Protein AF-A0A973RV67-F1 (afdb_monomer_lite)

Radius of gyration: 18.85 Å; chains: 1; bounding box: 36×24×47 Å

Secondary structure (DSSP, 8-state):
-HHHHHH--SGGGGSSS--TTTHHHH-HHHHHHHHHHHHTTTT----HHHHHHHHHHHHHHHHHTTS-SS-----

Foldseek 3Di:
DVVQCVQPVDPVSVVQQATSPQPPPGRPVVVVVVCCVVCNPPNPPCDPVNVVVVVVVVVVVCVVQVVDPDHDDDD

Sequence (75 aa):
RAYHDETLPAAPAKTAHFCSMCGPHFCSMKISRNIAEKYGDTMAATSENEINAGMQAKSEEFLASGANVYLPVVD

Structure (mmCIF, N/CA/C/O backbone):
data_AF-A0A973RV67-F1
#
_entry.id   AF-A0A973RV67-F1
#
loop_
_atom_site.group_PDB
_atom_site.id
_atom_site.type_symbol
_atom_site.label_atom_id
_atom_site.label_alt_id
_atom_site.label_comp_id
_atom_site.label_asym_id
_atom_site.label_entity_id
_atom_site.label_seq_id
_atom_site.pdbx_PDB_ins_code
_atom_site.Cartn_x
_atom_site.Cartn_y
_atom_site.Cartn_z
_atom_site.occupancy
_atom_site.B_iso_or_equiv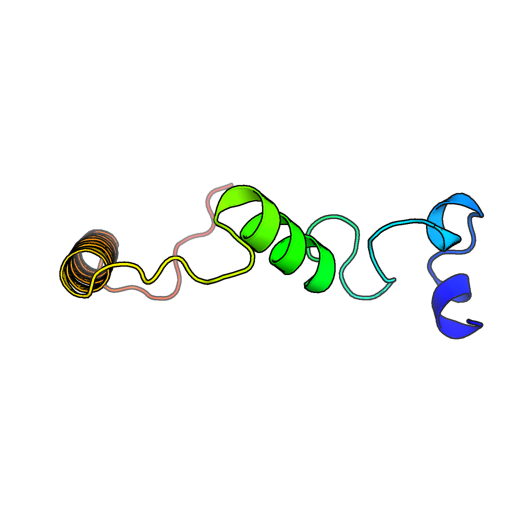
_atom_site.auth_seq_id
_atom_site.auth_comp_id
_atom_site.auth_asym_id
_atom_site.auth_atom_id
_atom_site.pdbx_PDB_model_num
ATOM 1 N N . ARG A 1 1 ? 16.447 -10.973 -18.473 1.00 61.31 1 ARG A N 1
ATOM 2 C CA . ARG A 1 1 ? 15.769 -10.223 -19.561 1.00 61.31 1 ARG A CA 1
ATOM 3 C C . ARG A 1 1 ? 14.967 -11.138 -20.477 1.00 61.31 1 ARG A C 1
ATOM 5 O O . ARG A 1 1 ? 13.802 -10.836 -20.642 1.00 61.31 1 ARG A O 1
ATOM 12 N N . ALA A 1 2 ? 15.516 -12.261 -20.963 1.00 76.31 2 ALA A N 1
ATOM 13 C CA . ALA A 1 2 ? 14.784 -13.230 -21.799 1.00 76.31 2 ALA A CA 1
ATOM 14 C C . ALA A 1 2 ? 13.366 -13.562 -21.273 1.00 76.31 2 ALA A C 1
ATOM 16 O O . ALA A 1 2 ? 12.391 -13.158 -21.891 1.00 76.31 2 ALA A O 1
ATOM 17 N N . TYR A 1 3 ? 13.247 -14.101 -20.055 1.00 74.12 3 TYR A N 1
ATOM 18 C CA . TYR A 1 3 ? 11.944 -14.446 -19.453 1.00 74.12 3 TYR A CA 1
ATOM 19 C C . TYR A 1 3 ? 10.996 -13.263 -19.168 1.00 74.12 3 TYR A C 1
ATOM 21 O O . TYR A 1 3 ? 9.785 -13.432 -19.075 1.00 74.12 3 TYR A O 1
ATOM 29 N N . HIS A 1 4 ? 11.522 -12.044 -19.013 1.00 78.00 4 HIS A N 1
ATOM 30 C CA . HIS A 1 4 ? 10.691 -10.843 -18.847 1.00 78.00 4 HIS A CA 1
ATOM 31 C C . HIS A 1 4 ? 10.076 -10.425 -20.189 1.00 78.00 4 HIS A C 1
ATOM 33 O O . HIS A 1 4 ? 8.914 -10.037 -20.268 1.00 78.00 4 HIS A O 1
ATOM 39 N N . ASP A 1 5 ? 10.865 -10.532 -21.255 1.00 81.69 5 ASP A N 1
ATOM 40 C CA . ASP A 1 5 ? 10.510 -10.043 -22.583 1.00 81.69 5 ASP A CA 1
ATOM 41 C C . ASP A 1 5 ? 9.641 -11.040 -23.361 1.00 81.69 5 ASP A C 1
ATOM 43 O O . ASP A 1 5 ? 8.936 -10.625 -24.275 1.00 81.69 5 ASP A O 1
ATOM 47 N N . GLU A 1 6 ? 9.626 -12.313 -22.952 1.00 83.06 6 GLU A N 1
ATOM 48 C CA . GLU A 1 6 ? 8.693 -13.340 -23.440 1.00 83.06 6 GLU A CA 1
ATOM 49 C C . GLU A 1 6 ? 7.224 -12.964 -23.202 1.00 83.06 6 GLU A C 1
ATOM 51 O O . GLU A 1 6 ? 6.378 -13.192 -24.061 1.00 83.06 6 GLU A O 1
ATOM 56 N N . THR A 1 7 ? 6.918 -12.360 -22.050 1.00 80.56 7 THR A N 1
ATOM 57 C CA . THR A 1 7 ? 5.545 -11.984 -21.665 1.00 80.56 7 THR A CA 1
ATOM 58 C C . THR A 1 7 ? 5.267 -10.490 -21.831 1.00 80.56 7 THR A C 1
ATOM 60 O O . THR A 1 7 ? 4.112 -10.090 -21.965 1.00 80.56 7 THR A O 1
ATOM 63 N N . LEU A 1 8 ? 6.312 -9.654 -21.869 1.00 80.25 8 LEU A N 1
ATOM 64 C CA . LEU A 1 8 ? 6.223 -8.204 -22.049 1.00 80.25 8 LEU A CA 1
ATOM 65 C C . LEU A 1 8 ? 7.216 -7.706 -23.125 1.00 80.25 8 LEU A C 1
ATOM 67 O O . LEU A 1 8 ? 8.195 -7.016 -22.807 1.00 80.25 8 LEU A O 1
ATOM 71 N N . PRO A 1 9 ? 6.997 -8.019 -24.419 1.00 83.94 9 PRO A N 1
ATOM 72 C CA . PRO A 1 9 ? 7.968 -7.728 -25.478 1.00 83.94 9 PRO A CA 1
ATOM 73 C C . PRO A 1 9 ? 8.054 -6.238 -25.829 1.00 83.94 9 PRO A C 1
ATOM 75 O O . PRO A 1 9 ? 9.114 -5.763 -26.236 1.00 83.94 9 PRO A O 1
ATOM 78 N N . ALA A 1 10 ? 6.969 -5.484 -25.633 1.00 86.38 10 ALA A N 1
ATOM 79 C CA . ALA A 1 10 ? 6.871 -4.087 -26.039 1.00 86.38 10 ALA A CA 1
ATOM 80 C C . ALA A 1 10 ? 7.965 -3.211 -25.396 1.00 86.38 10 ALA A C 1
ATOM 82 O O . ALA A 1 10 ? 8.252 -3.324 -24.201 1.00 86.38 10 ALA A O 1
ATOM 83 N N . ALA A 1 11 ? 8.551 -2.295 -26.177 1.00 83.88 11 ALA A N 1
ATOM 84 C CA . ALA A 1 11 ? 9.585 -1.373 -25.696 1.00 83.88 11 ALA A CA 1
ATOM 85 C C . ALA A 1 11 ? 9.162 -0.554 -24.453 1.00 83.88 11 ALA A C 1
ATOM 87 O O . ALA A 1 11 ? 9.972 -0.453 -23.529 1.00 83.88 11 ALA A O 1
ATOM 88 N N . PRO A 1 12 ? 7.904 -0.068 -24.335 1.00 84.12 12 PRO A N 1
ATOM 89 C CA . PRO A 1 12 ? 7.442 0.625 -23.129 1.00 84.12 12 PRO A CA 1
ATOM 90 C C . PRO A 1 12 ? 7.495 -0.226 -21.853 1.00 84.12 12 PRO A C 1
ATOM 92 O O . PRO A 1 12 ? 7.642 0.315 -20.760 1.00 84.12 12 PRO A O 1
ATOM 95 N N . ALA A 1 13 ? 7.422 -1.558 -21.960 1.00 81.94 13 ALA A N 1
ATOM 96 C CA . ALA A 1 13 ? 7.480 -2.438 -20.794 1.00 81.94 13 ALA A CA 1
ATOM 97 C C . ALA A 1 13 ? 8.878 -2.499 -20.158 1.00 81.94 13 ALA A C 1
ATOM 99 O O . ALA A 1 13 ? 9.014 -2.893 -19.007 1.00 81.94 13 ALA A O 1
ATOM 100 N N . LYS A 1 14 ? 9.927 -2.082 -20.877 1.00 81.81 14 LYS A N 1
ATOM 101 C CA . LYS A 1 14 ? 11.308 -2.059 -20.362 1.00 81.81 14 LYS A CA 1
ATOM 102 C C . LYS A 1 14 ? 11.559 -0.911 -19.383 1.00 81.81 14 LYS A C 1
ATOM 104 O O . LYS A 1 14 ? 12.540 -0.952 -18.647 1.00 81.81 14 LYS A O 1
ATOM 109 N N . THR A 1 15 ? 10.697 0.103 -19.401 1.00 82.75 15 THR A N 1
ATOM 110 C CA . THR A 1 15 ? 10.746 1.281 -18.524 1.00 82.75 15 THR A CA 1
ATOM 111 C C . THR A 1 15 ? 9.531 1.365 -17.600 1.00 82.75 15 THR A C 1
ATOM 113 O O . THR A 1 15 ? 9.403 2.319 -16.838 1.00 82.75 15 THR A O 1
ATOM 116 N N . ALA A 1 16 ? 8.615 0.398 -17.675 1.00 80.44 16 ALA A N 1
ATOM 117 C CA . ALA A 1 16 ? 7.418 0.376 -16.854 1.00 80.44 16 ALA A CA 1
ATOM 118 C C . ALA A 1 16 ? 7.746 -0.002 -15.402 1.00 80.44 16 ALA A C 1
ATOM 120 O O . ALA A 1 16 ? 8.575 -0.867 -15.131 1.00 80.44 16 ALA A O 1
ATOM 121 N N . HIS A 1 17 ? 7.044 0.612 -14.448 1.00 78.88 17 HIS A N 1
ATOM 122 C CA . HIS A 1 17 ? 7.191 0.328 -13.016 1.00 78.88 17 HIS A CA 1
ATOM 123 C C . HIS A 1 17 ? 6.379 -0.903 -12.577 1.00 78.88 17 HIS A C 1
ATOM 125 O O . HIS A 1 17 ? 5.636 -0.846 -11.596 1.00 78.88 17 HIS A O 1
ATOM 131 N N . PHE A 1 18 ? 6.479 -1.997 -13.333 1.00 77.88 18 PHE A N 1
ATOM 132 C CA . PHE A 1 18 ? 5.957 -3.310 -12.962 1.00 77.88 18 PHE A CA 1
ATOM 133 C C . PHE A 1 18 ? 6.690 -4.427 -13.711 1.00 77.88 18 PHE A C 1
ATOM 135 O O . PHE A 1 18 ? 7.182 -4.227 -14.816 1.00 77.88 18 PHE A O 1
ATOM 142 N N . CYS A 1 19 ? 6.737 -5.614 -13.107 1.00 77.88 19 CYS A N 1
ATOM 143 C CA . CYS A 1 19 ? 7.294 -6.822 -13.719 1.00 77.88 19 CYS A CA 1
ATOM 144 C C . CYS A 1 19 ? 6.173 -7.716 -14.276 1.00 77.88 19 CYS A C 1
ATOM 146 O O . CYS A 1 19 ? 5.001 -7.554 -13.928 1.00 77.88 19 CYS A O 1
ATOM 148 N N . SER A 1 20 ? 6.548 -8.722 -15.069 1.00 74.25 20 SER A N 1
ATOM 149 C CA . SER A 1 20 ? 5.633 -9.699 -15.680 1.00 74.25 20 SER A CA 1
ATOM 150 C C . SER A 1 20 ? 4.804 -10.533 -14.694 1.00 74.25 20 SER A C 1
ATOM 152 O O .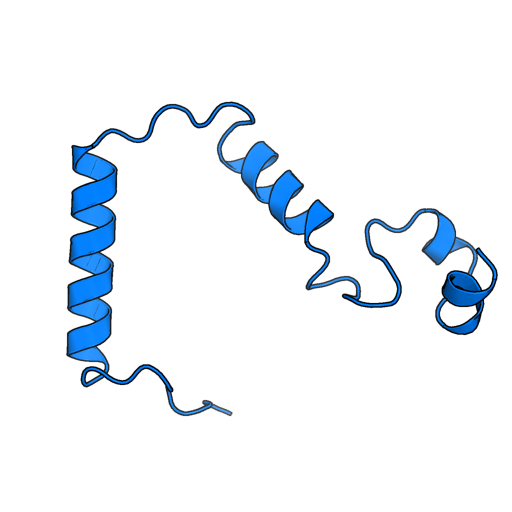 SER A 1 20 ? 3.748 -11.023 -15.069 1.00 74.25 20 SER A O 1
ATOM 154 N N . MET A 1 21 ? 5.238 -10.678 -13.437 1.00 75.69 21 MET A N 1
ATOM 155 C CA . MET A 1 21 ? 4.528 -11.492 -12.439 1.00 75.69 21 MET A CA 1
ATOM 156 C C . MET A 1 21 ? 3.338 -10.780 -11.779 1.00 75.69 21 MET A C 1
ATOM 158 O O . MET A 1 21 ? 2.338 -11.421 -11.486 1.00 75.69 21 MET A O 1
ATOM 162 N N . CYS A 1 22 ? 3.438 -9.474 -11.516 1.00 78.12 22 CYS A N 1
ATOM 163 C CA . CYS A 1 22 ? 2.451 -8.750 -10.698 1.00 78.12 22 CYS A CA 1
ATOM 164 C C . CYS A 1 22 ? 1.598 -7.759 -11.504 1.00 78.12 22 CYS A C 1
ATOM 166 O O . CYS A 1 22 ? 0.593 -7.254 -11.004 1.00 78.12 22 CYS A O 1
ATOM 168 N N . GLY A 1 23 ? 2.009 -7.442 -12.735 1.00 76.75 23 GLY A N 1
ATOM 169 C CA . GLY A 1 23 ? 1.307 -6.483 -13.581 1.00 76.75 23 GLY A CA 1
ATOM 170 C C . GLY A 1 23 ? 1.232 -5.061 -12.993 1.00 76.75 23 GLY A C 1
ATOM 171 O O . GLY A 1 23 ? 1.791 -4.766 -11.931 1.00 76.75 23 GLY A O 1
ATOM 172 N N . PRO A 1 24 ? 0.545 -4.139 -13.687 1.00 79.06 24 PRO A N 1
ATOM 173 C CA . PRO A 1 24 ? 0.555 -2.712 -13.358 1.00 79.06 24 PRO A CA 1
ATOM 174 C C . PRO A 1 24 ? -0.141 -2.353 -12.037 1.00 79.06 24 PRO A C 1
ATOM 176 O O . PRO A 1 24 ? 0.165 -1.303 -11.465 1.00 79.06 24 PRO A O 1
ATOM 179 N N . HIS A 1 25 ? -1.059 -3.200 -11.561 1.00 81.31 25 HIS A N 1
ATOM 180 C CA . HIS A 1 25 ? -1.870 -2.937 -10.369 1.00 81.31 25 HIS A CA 1
ATOM 181 C C . HIS A 1 25 ? -1.269 -3.502 -9.077 1.00 81.31 25 HIS A C 1
ATOM 183 O O . HIS A 1 25 ? -1.456 -2.896 -8.027 1.00 81.31 25 HIS A O 1
ATOM 189 N N . PHE A 1 26 ? -0.514 -4.605 -9.142 1.00 85.12 26 PHE A N 1
ATOM 190 C CA . PHE A 1 26 ? -0.061 -5.328 -7.945 1.00 85.12 26 PHE A CA 1
ATOM 191 C C . PHE A 1 26 ? 1.462 -5.373 -7.786 1.00 85.12 26 PHE A C 1
ATOM 193 O O . PHE A 1 26 ? 1.988 -6.180 -7.022 1.00 85.12 26 PHE A O 1
ATOM 200 N N . CYS A 1 27 ? 2.208 -4.522 -8.498 1.00 88.44 27 CYS A N 1
ATOM 201 C CA . CYS A 1 27 ? 3.657 -4.445 -8.323 1.00 88.44 27 CYS A CA 1
ATOM 202 C C . CYS A 1 27 ? 4.009 -3.984 -6.899 1.00 88.44 27 CYS A C 1
ATOM 204 O O . CYS A 1 27 ? 3.855 -2.809 -6.563 1.00 88.44 27 CYS A O 1
ATOM 206 N N . SER A 1 28 ? 4.535 -4.906 -6.088 1.00 86.44 28 SER A N 1
ATOM 207 C CA . SER A 1 28 ? 4.913 -4.673 -4.688 1.00 86.44 28 SER A CA 1
ATOM 208 C C . SER A 1 28 ? 5.818 -3.453 -4.516 1.00 86.44 28 SER A C 1
ATOM 210 O O . SER A 1 28 ? 5.523 -2.583 -3.707 1.00 86.44 28 SER A O 1
ATOM 212 N N . MET A 1 29 ? 6.859 -3.323 -5.344 1.00 86.44 29 MET A N 1
ATOM 213 C CA . MET A 1 29 ? 7.786 -2.186 -5.286 1.00 86.44 29 MET A CA 1
ATOM 214 C C . MET A 1 29 ? 7.099 -0.841 -5.558 1.00 86.44 29 MET A C 1
ATOM 216 O O . MET A 1 29 ? 7.420 0.154 -4.909 1.00 86.44 29 MET A O 1
ATOM 220 N N . LYS A 1 30 ? 6.151 -0.796 -6.505 1.00 86.44 30 LYS A N 1
ATOM 221 C CA . LYS A 1 30 ? 5.380 0.419 -6.802 1.00 86.44 30 LYS A CA 1
ATOM 222 C C . LYS A 1 30 ? 4.435 0.762 -5.652 1.00 86.44 30 LYS A C 1
ATOM 224 O O . LYS A 1 30 ? 4.344 1.923 -5.276 1.00 86.44 30 LYS A O 1
ATOM 229 N N . ILE A 1 31 ? 3.777 -0.239 -5.069 1.00 87.50 31 ILE A N 1
ATOM 230 C CA . ILE A 1 31 ? 2.899 -0.052 -3.908 1.00 87.50 31 ILE A CA 1
ATOM 231 C C . ILE A 1 31 ? 3.696 0.492 -2.718 1.00 87.50 31 ILE A C 1
ATOM 233 O O . ILE A 1 31 ? 3.304 1.506 -2.149 1.00 87.50 31 ILE A O 1
ATOM 237 N N . SER A 1 32 ? 4.839 -0.117 -2.386 1.00 87.62 32 SER A N 1
ATOM 238 C CA . SER A 1 32 ? 5.705 0.354 -1.299 1.00 87.62 32 SER A CA 1
ATOM 239 C C . SER A 1 32 ? 6.175 1.789 -1.523 1.00 87.62 32 SER A C 1
ATOM 241 O O . SER A 1 32 ? 6.118 2.597 -0.601 1.00 87.62 32 SER A O 1
ATOM 243 N N . ARG A 1 33 ? 6.570 2.135 -2.756 1.00 86.12 33 ARG A N 1
ATOM 244 C CA . ARG A 1 33 ? 6.951 3.508 -3.104 1.00 86.12 33 ARG A CA 1
ATOM 245 C C . ARG A 1 33 ? 5.792 4.488 -2.934 1.00 86.12 33 ARG A C 1
ATOM 247 O O . ARG A 1 33 ? 5.979 5.512 -2.297 1.00 86.12 33 ARG A O 1
ATOM 254 N N . ASN A 1 34 ? 4.602 4.160 -3.436 1.00 88.62 34 ASN A N 1
ATOM 255 C CA . ASN A 1 34 ? 3.420 5.012 -3.283 1.00 88.62 34 ASN A CA 1
ATOM 256 C C . ASN A 1 34 ? 3.068 5.245 -1.803 1.00 88.62 34 ASN A C 1
ATOM 258 O O . ASN A 1 34 ? 2.614 6.327 -1.440 1.00 88.62 34 ASN A O 1
ATOM 262 N N . ILE A 1 35 ? 3.256 4.233 -0.947 1.00 87.31 35 ILE A N 1
ATOM 263 C CA . ILE A 1 35 ? 3.057 4.360 0.503 1.00 87.31 35 ILE A CA 1
ATOM 264 C C . ILE A 1 35 ? 4.093 5.327 1.087 1.00 87.31 35 ILE A C 1
ATOM 266 O O . ILE A 1 35 ? 3.703 6.270 1.769 1.00 87.31 35 ILE A O 1
ATOM 270 N N . ALA A 1 36 ? 5.379 5.148 0.778 1.00 86.12 36 ALA A N 1
ATOM 271 C CA . ALA A 1 36 ? 6.437 6.043 1.250 1.00 86.12 36 ALA A CA 1
ATOM 272 C C . ALA A 1 36 ? 6.249 7.491 0.753 1.00 86.12 36 ALA A C 1
ATOM 274 O O . ALA A 1 36 ? 6.402 8.436 1.518 1.00 86.12 36 ALA A O 1
ATOM 275 N N . GLU A 1 37 ? 5.843 7.692 -0.503 1.00 86.31 37 GLU A N 1
ATOM 276 C CA . GLU A 1 37 ? 5.541 9.022 -1.054 1.00 86.31 37 GLU A CA 1
ATOM 277 C C . GLU A 1 37 ? 4.345 9.682 -0.354 1.00 86.31 37 GLU A C 1
ATOM 279 O O . GLU A 1 37 ? 4.352 10.889 -0.118 1.00 86.31 37 GLU A O 1
ATOM 284 N N . LYS A 1 38 ? 3.312 8.902 -0.014 1.00 85.88 38 LYS A N 1
ATOM 285 C CA . LYS A 1 38 ? 2.087 9.422 0.606 1.00 85.88 38 LYS A CA 1
ATOM 286 C C . LYS A 1 38 ? 2.228 9.668 2.110 1.00 85.88 38 LYS A C 1
ATOM 28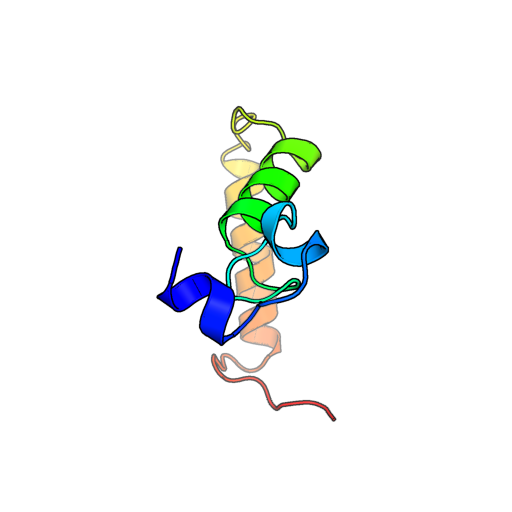8 O O . LYS A 1 38 ? 1.590 10.583 2.624 1.00 85.88 38 LYS A O 1
ATOM 293 N N . TYR A 1 39 ? 3.006 8.843 2.807 1.00 82.62 39 TYR A N 1
ATOM 294 C CA . TYR A 1 39 ? 3.063 8.816 4.273 1.00 82.62 39 TYR A CA 1
ATOM 295 C C . TYR A 1 39 ? 4.453 9.137 4.855 1.00 82.62 39 TYR A C 1
ATOM 297 O O . TYR A 1 39 ? 4.572 9.273 6.069 1.00 82.62 39 TYR A O 1
ATOM 305 N N . GLY A 1 40 ? 5.476 9.310 4.014 1.00 79.44 40 GLY A N 1
ATOM 306 C CA . GLY A 1 40 ? 6.871 9.517 4.411 1.00 79.44 40 GLY A CA 1
ATOM 307 C C . GLY A 1 40 ? 7.718 8.242 4.309 1.00 79.44 40 GLY A C 1
ATOM 308 O O . GLY A 1 40 ? 7.234 7.133 4.522 1.00 79.44 40 GLY A O 1
ATOM 309 N N . ASP A 1 41 ? 8.997 8.413 3.957 1.00 70.44 41 ASP A N 1
ATOM 310 C CA . ASP A 1 41 ? 9.994 7.329 3.836 1.00 70.44 41 ASP A CA 1
ATOM 311 C C . ASP A 1 41 ? 10.514 6.878 5.211 1.00 70.44 41 ASP A C 1
ATOM 313 O O . ASP A 1 41 ? 10.823 5.713 5.461 1.00 70.44 41 ASP A O 1
ATOM 317 N N . THR A 1 42 ? 10.528 7.811 6.160 1.00 59.12 42 THR A N 1
ATOM 318 C CA . THR A 1 42 ? 10.529 7.475 7.571 1.00 59.12 42 THR A CA 1
ATOM 319 C C . THR A 1 42 ? 9.087 7.187 7.943 1.00 59.12 42 THR A C 1
ATOM 321 O O . THR 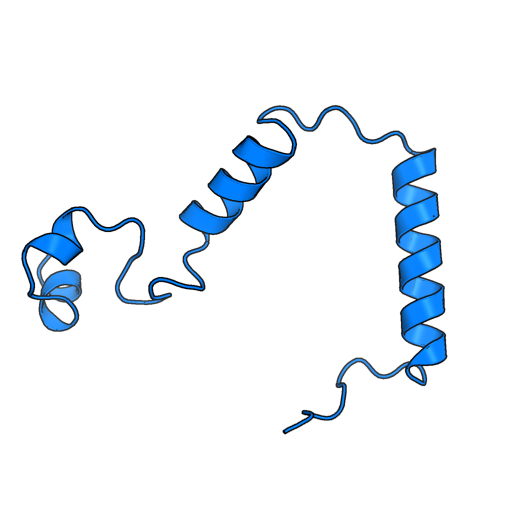A 1 42 ? 8.203 7.998 7.675 1.00 59.12 42 THR A O 1
ATOM 324 N N . MET A 1 43 ? 8.829 6.046 8.579 1.00 58.38 43 MET A N 1
ATOM 325 C CA . MET A 1 43 ? 7.633 5.903 9.399 1.00 58.38 43 MET A CA 1
ATOM 326 C C . MET A 1 43 ? 7.671 7.080 10.383 1.00 58.38 43 MET A C 1
ATOM 328 O O . MET A 1 43 ? 8.377 7.002 11.388 1.00 58.38 43 MET A O 1
ATOM 332 N N . ALA A 1 44 ? 7.027 8.210 10.072 1.00 59.44 44 ALA A N 1
ATOM 333 C CA . ALA A 1 44 ? 6.731 9.224 11.067 1.00 59.44 44 ALA A CA 1
ATOM 334 C C . ALA A 1 44 ? 5.996 8.435 12.136 1.00 59.44 44 ALA A C 1
ATOM 336 O O . ALA A 1 44 ? 4.927 7.908 11.837 1.00 59.44 44 ALA A O 1
ATOM 337 N N . ALA A 1 45 ? 6.677 8.179 13.259 1.00 66.81 45 ALA A N 1
ATOM 338 C CA . ALA A 1 45 ? 6.311 7.106 14.166 1.00 66.81 45 ALA A CA 1
ATOM 339 C C . ALA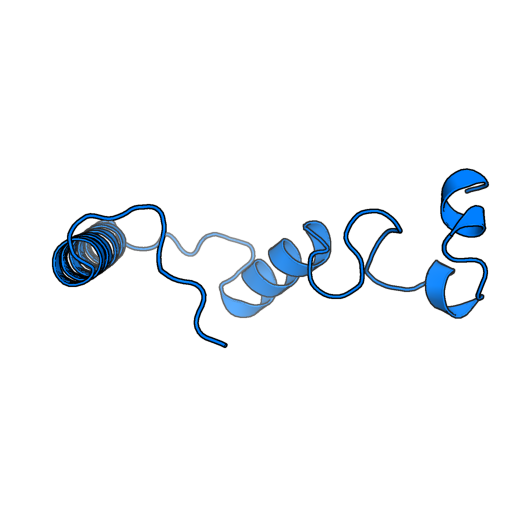 A 1 45 ? 4.861 7.333 14.573 1.00 66.81 45 ALA A C 1
ATOM 341 O O . ALA A 1 45 ? 4.573 8.247 15.345 1.00 66.81 45 ALA A O 1
ATOM 342 N N . THR A 1 46 ? 3.957 6.564 13.961 1.00 76.44 46 THR A N 1
ATOM 343 C CA . THR A 1 46 ? 2.537 6.625 14.260 1.00 76.44 46 THR A CA 1
ATOM 344 C C . THR A 1 46 ? 2.449 6.378 15.747 1.00 76.44 46 THR A C 1
ATOM 346 O O . THR A 1 46 ? 3.052 5.424 16.251 1.00 76.44 46 THR A O 1
ATOM 349 N N . SER A 1 47 ? 1.817 7.297 16.466 1.00 86.62 47 SER A N 1
ATOM 350 C CA . SER A 1 47 ? 1.798 7.198 17.917 1.00 86.62 47 SER A CA 1
ATOM 351 C C . SER A 1 47 ? 1.152 5.872 18.320 1.00 86.62 47 SER A C 1
ATOM 353 O O . SER A 1 47 ? 0.263 5.362 17.637 1.00 86.62 47 SER A O 1
ATOM 355 N N . GLU A 1 48 ? 1.576 5.304 19.445 1.00 89.19 48 GLU A N 1
ATOM 356 C CA . GLU A 1 48 ? 0.997 4.054 19.948 1.00 89.19 48 GLU A CA 1
ATOM 357 C C . GLU A 1 48 ? -0.533 4.159 20.099 1.00 89.19 48 GLU A C 1
ATOM 359 O O . GLU A 1 48 ? -1.266 3.223 19.787 1.00 89.19 48 GLU A O 1
ATOM 364 N N . ASN A 1 49 ? -1.028 5.346 20.465 1.00 92.56 49 ASN A N 1
ATOM 365 C CA . ASN A 1 49 ? -2.455 5.651 20.521 1.00 92.56 49 ASN A CA 1
ATOM 366 C C . ASN A 1 49 ? -3.145 5.548 19.152 1.00 92.56 49 ASN A C 1
ATOM 368 O O . ASN A 1 49 ? -4.224 4.968 19.065 1.00 92.56 49 ASN A O 1
ATOM 372 N N . GLU A 1 50 ? -2.544 6.080 18.085 1.00 89.12 50 GLU A N 1
ATOM 373 C CA . GLU A 1 50 ? -3.090 5.983 16.723 1.00 89.12 50 GLU A CA 1
ATOM 374 C C . GLU A 1 50 ? -3.086 4.538 16.211 1.00 89.12 50 GLU A C 1
ATOM 376 O O . GLU A 1 50 ? -4.054 4.108 15.581 1.00 89.12 50 GLU A O 1
ATOM 381 N N . ILE A 1 51 ? -2.038 3.768 16.526 1.00 89.19 51 ILE A N 1
ATOM 382 C CA . ILE A 1 51 ? -1.961 2.338 16.196 1.00 89.19 51 ILE A CA 1
ATOM 383 C C . ILE A 1 51 ? -3.098 1.583 16.894 1.00 89.19 51 ILE A C 1
ATOM 385 O O . ILE A 1 51 ? -3.863 0.874 16.237 1.00 89.19 51 ILE A O 1
ATOM 389 N N . ASN A 1 52 ? -3.252 1.772 18.206 1.00 95.12 52 ASN A N 1
ATOM 390 C CA . ASN A 1 52 ? -4.290 1.106 18.992 1.00 95.12 52 ASN A CA 1
ATOM 391 C C . ASN A 1 52 ? -5.700 1.495 18.529 1.00 95.12 52 ASN A C 1
ATOM 393 O O . ASN A 1 52 ? -6.554 0.621 18.378 1.00 95.12 52 ASN A O 1
ATOM 397 N N . ALA A 1 53 ? -5.933 2.776 18.229 1.00 95.56 53 ALA A N 1
ATOM 398 C CA . ALA A 1 53 ? -7.215 3.245 17.709 1.00 95.56 53 ALA A CA 1
ATOM 399 C C . ALA A 1 53 ? -7.546 2.613 16.346 1.00 95.56 53 ALA A C 1
ATOM 401 O O . ALA A 1 53 ? -8.667 2.146 16.133 1.00 95.56 53 ALA A O 1
ATOM 402 N N . GLY A 1 54 ? -6.569 2.533 15.435 1.00 94.81 54 GLY A N 1
ATOM 403 C CA . GLY A 1 54 ? -6.745 1.876 14.138 1.00 94.81 54 GLY A CA 1
ATOM 404 C C . GLY A 1 54 ? -7.037 0.377 14.265 1.00 94.81 54 GLY A C 1
ATOM 405 O O . GLY A 1 54 ? -7.923 -0.144 13.583 1.00 94.81 54 GLY A O 1
ATOM 406 N N . MET A 1 55 ? -6.341 -0.312 15.173 1.00 96.75 55 MET A N 1
ATOM 407 C CA . MET A 1 55 ? -6.567 -1.734 15.456 1.00 96.75 55 MET A CA 1
ATOM 408 C C . MET A 1 55 ? -7.943 -1.996 16.076 1.00 96.75 55 MET A C 1
ATOM 410 O O . MET A 1 55 ? -8.602 -2.977 15.715 1.00 96.75 55 MET A O 1
ATOM 414 N N . GLN A 1 56 ? -8.406 -1.115 16.966 1.00 97.69 56 GLN A N 1
ATOM 415 C CA . GLN A 1 56 ? -9.746 -1.201 17.540 1.00 97.69 56 GLN A CA 1
ATOM 416 C C . GLN A 1 56 ? -10.817 -1.038 16.454 1.00 97.69 56 GLN A C 1
ATOM 418 O O . GLN A 1 56 ? -11.684 -1.901 16.327 1.00 97.69 56 GLN A O 1
ATOM 423 N N . ALA A 1 57 ? -10.703 -0.010 15.607 1.00 97.81 57 ALA A N 1
ATOM 424 C CA . ALA A 1 57 ? -11.642 0.218 14.509 1.00 97.81 57 ALA A CA 1
ATOM 425 C C . ALA A 1 57 ? -11.719 -0.982 13.545 1.00 97.81 57 ALA A C 1
ATOM 427 O O . ALA A 1 57 ? -12.805 -1.387 13.131 1.00 97.81 57 ALA A O 1
ATOM 428 N N . LYS A 1 58 ? -10.578 -1.609 13.222 1.00 96.25 58 LYS A N 1
ATOM 429 C CA . LYS A 1 58 ? -10.552 -2.821 12.384 1.00 96.25 58 LYS A CA 1
ATOM 430 C C . LYS A 1 58 ? -11.148 -4.050 13.063 1.00 96.25 58 LYS A C 1
ATOM 432 O O . LYS A 1 58 ? -11.775 -4.866 12.390 1.00 96.25 58 LYS A O 1
ATOM 437 N N . SER A 1 59 ? -10.991 -4.172 14.377 1.00 97.56 59 SER A N 1
ATOM 438 C CA . SER A 1 59 ? -11.636 -5.235 15.155 1.00 97.56 59 SER A CA 1
ATOM 439 C C . SER A 1 59 ? -13.159 -5.073 15.165 1.00 97.56 59 SER A C 1
ATOM 441 O O . SER A 1 59 ? -13.881 -6.049 14.977 1.00 97.56 59 SER A O 1
ATOM 443 N N . GLU A 1 60 ? -13.652 -3.842 15.314 1.00 97.94 60 GLU A N 1
ATOM 444 C CA . GLU A 1 60 ? -15.083 -3.524 15.235 1.00 97.94 60 GLU A CA 1
ATOM 445 C C . GLU A 1 60 ? -15.652 -3.822 13.835 1.00 97.94 60 GLU A C 1
ATOM 447 O O . GLU A 1 60 ? -16.701 -4.458 13.726 1.00 97.94 60 GLU A O 1
ATOM 452 N N . GLU A 1 61 ? -14.933 -3.460 12.765 1.00 96.12 61 GLU A N 1
ATOM 453 C CA . GLU A 1 61 ? -15.296 -3.789 11.375 1.00 96.12 61 GLU A CA 1
ATOM 454 C C . GLU A 1 61 ? -15.385 -5.308 11.144 1.00 96.12 61 GLU A C 1
ATOM 456 O O . GLU A 1 61 ? -16.338 -5.790 10.532 1.00 96.12 61 GLU A O 1
ATOM 461 N N . PHE A 1 62 ? -14.427 -6.075 11.671 1.00 96.94 62 PHE A N 1
ATOM 462 C CA . PHE A 1 62 ? -14.419 -7.537 11.567 1.00 96.94 62 PHE A CA 1
ATOM 463 C C . PHE A 1 62 ? -15.599 -8.188 12.302 1.00 96.94 62 PHE A C 1
ATOM 465 O O . PHE A 1 62 ? -16.210 -9.133 11.802 1.00 96.94 62 PHE A O 1
ATOM 472 N N . LEU A 1 63 ? -15.955 -7.682 13.484 1.00 96.50 63 LEU A N 1
ATOM 473 C CA . LEU A 1 63 ? -17.136 -8.161 14.203 1.00 96.50 63 LEU A CA 1
ATOM 474 C C . LEU A 1 63 ? -18.426 -7.796 13.456 1.00 96.50 63 LEU A C 1
ATOM 476 O O . LEU A 1 63 ? -19.328 -8.630 13.355 1.00 96.50 63 LEU A O 1
ATOM 480 N N . ALA A 1 64 ? -18.496 -6.595 12.876 1.00 94.94 64 ALA A N 1
ATOM 481 C CA . ALA A 1 64 ? -19.637 -6.148 12.079 1.00 94.94 64 ALA A CA 1
ATOM 482 C C . ALA A 1 64 ? -19.831 -6.976 10.796 1.00 94.94 64 ALA A C 1
ATOM 484 O O . ALA A 1 64 ? -20.966 -7.188 10.372 1.00 94.94 64 ALA A O 1
ATOM 485 N N . SER A 1 65 ? -18.752 -7.504 10.211 1.00 92.56 65 SER A N 1
ATOM 486 C CA . SER A 1 65 ? -18.805 -8.431 9.070 1.00 92.56 65 SER A CA 1
ATOM 487 C C . SER A 1 65 ? -19.083 -9.894 9.466 1.00 92.56 65 SER A C 1
ATOM 489 O O . SER A 1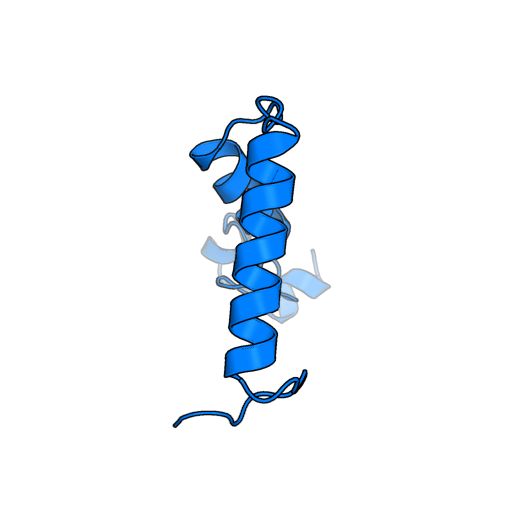 65 ? -18.970 -10.813 8.647 1.00 92.56 65 SER A O 1
ATOM 491 N N . GLY A 1 66 ? -19.488 -10.130 10.719 1.00 94.88 66 GLY A N 1
ATOM 492 C CA . GLY A 1 66 ? -19.863 -11.448 11.230 1.00 94.88 66 GLY A CA 1
ATOM 493 C C . GLY A 1 66 ? -18.673 -12.319 11.627 1.00 94.88 66 GLY A C 1
ATOM 494 O O . GLY A 1 66 ? -18.801 -13.540 11.618 1.00 94.88 66 GLY A O 1
ATOM 495 N N . ALA A 1 67 ? -17.528 -11.710 11.951 1.00 95.88 67 ALA A N 1
ATOM 496 C CA . ALA A 1 67 ? -16.286 -12.396 12.307 1.00 95.88 67 ALA A CA 1
ATOM 497 C C . ALA A 1 67 ? -15.796 -13.383 11.226 1.00 95.88 67 ALA A C 1
ATOM 499 O O . ALA A 1 67 ? -15.224 -14.434 11.526 1.00 95.88 67 ALA A O 1
ATOM 500 N N . ASN A 1 68 ? -16.008 -13.032 9.954 1.00 92.75 68 ASN A N 1
ATOM 501 C CA . ASN A 1 68 ? -15.618 -13.845 8.807 1.00 92.75 68 ASN A CA 1
ATOM 502 C C . ASN A 1 68 ? -14.354 -13.295 8.145 1.00 92.75 68 ASN A C 1
ATOM 504 O O . ASN A 1 68 ? -14.289 -12.128 7.767 1.00 92.75 68 ASN A O 1
ATOM 508 N N . VAL A 1 69 ? -13.356 -14.161 7.947 1.00 93.44 69 VAL A N 1
ATOM 509 C CA . VAL A 1 69 ? -12.136 -13.815 7.192 1.00 93.44 69 VAL A CA 1
ATOM 510 C C . VAL A 1 69 ? -12.423 -13.738 5.689 1.00 93.44 69 VAL A C 1
ATOM 512 O O . VAL A 1 69 ? -11.836 -12.928 4.978 1.00 93.44 69 VAL A O 1
ATOM 515 N N . TYR A 1 70 ? -13.344 -14.571 5.205 1.00 92.00 70 TYR A N 1
ATOM 516 C CA . TYR A 1 70 ? -13.736 -14.621 3.801 1.00 92.00 70 TYR A CA 1
ATOM 517 C C . TYR A 1 70 ? -15.045 -13.861 3.610 1.00 92.00 70 TYR A C 1
ATOM 519 O O . TYR A 1 70 ? -16.112 -14.347 3.980 1.00 92.00 70 TYR A O 1
ATOM 527 N N . LEU A 1 71 ? -14.950 -12.658 3.047 1.00 88.50 71 LEU A N 1
ATOM 528 C CA . LEU A 1 71 ? -16.117 -11.856 2.693 1.00 88.50 71 LEU A CA 1
ATOM 529 C C . LEU A 1 71 ? -16.725 -12.356 1.373 1.00 88.50 71 LEU A C 1
ATOM 531 O O . LEU A 1 71 ? -15.979 -12.814 0.501 1.00 88.50 71 LEU A O 1
ATOM 535 N N . PRO A 1 72 ? -18.059 -12.281 1.205 1.00 86.62 72 PRO A N 1
ATOM 536 C CA . PRO A 1 72 ? -18.686 -12.614 -0.066 1.00 86.62 72 PRO A CA 1
ATOM 537 C C . PRO A 1 72 ? -18.149 -11.687 -1.161 1.00 86.62 72 PRO A C 1
ATOM 539 O O . PRO A 1 72 ? -18.032 -10.477 -0.959 1.00 86.62 72 PRO A O 1
ATOM 542 N N . VAL A 1 73 ? -17.818 -12.259 -2.319 1.00 88.19 73 VAL A N 1
ATOM 543 C CA . VAL A 1 73 ? -17.476 -11.468 -3.504 1.00 88.19 73 VAL A CA 1
ATOM 544 C C . VAL A 1 73 ? -18.759 -10.782 -3.954 1.00 88.19 73 VAL A C 1
ATOM 546 O O . VAL A 1 73 ? -19.736 -11.454 -4.274 1.00 88.19 73 VAL A O 1
ATOM 549 N N . VAL A 1 74 ? -18.775 -9.453 -3.891 1.00 80.25 74 VAL A N 1
ATOM 550 C CA . VAL A 1 74 ? -19.843 -8.651 -4.487 1.00 80.25 74 VAL A CA 1
ATOM 551 C C . VAL A 1 74 ? -19.520 -8.482 -5.968 1.00 80.25 74 VAL A C 1
ATOM 553 O O . VAL A 1 74 ? -18.386 -8.134 -6.303 1.00 80.25 74 VAL A O 1
ATOM 556 N N . ASP A 1 75 ? -20.489 -8.808 -6.823 1.00 64.94 75 ASP A N 1
ATOM 557 C CA . ASP A 1 75 ? -20.399 -8.621 -8.276 1.00 64.94 75 ASP A CA 1
ATOM 558 C C . ASP A 1 75 ? -20.338 -7.132 -8.664 1.00 64.94 75 ASP A C 1
ATOM 560 O O . ASP A 1 75 ? -20.997 -6.305 -7.985 1.00 64.94 75 ASP A O 1
#

pLDDT: mean 84.43, std 9.57, range [58.38, 97.94]